Protein AF-A0A934ZJ08-F1 (afdb_monomer_lite)

Radius of gyration: 20.53 Å; chains: 1; bounding box: 40×46×58 Å

pLDDT: mean 89.84, std 12.11, range [47.12, 98.88]

Sequence (158 aa):
MSACVLSGGTCQDSVCRNLSNDPLNCGACGRACATGQVCTTGTCQAMTTLEFMPFAPCNLVTDYVDSGTVNFGGALGAMYSPRCIRVRVGTRVTFSGAFGSHPLRPSTRGTSGNPISATSTGDSTGVIFGSAGFFPFYCQFHGDDGGSGMAGVVYVMP

Secondary structure (DSSP, 8-state):
----SSSPEEPTTS-EE-TTT-TTSSSSTT-PPPTTEEEETTEEEE--S-----BTTB-SGGG-EE-SEEEESGGG-S-EESSEEEEETT-EEEEES-TTTS-EEE-SSSSSS--PPPB-SSSEEEEE--S-EEEEEEEEEEE-TTS-EEEEEEEEE-

Foldseek 3Di:
DDDQPAVFDQEPVSDTDRLQWDQCAQLHHRNHADPQFTRHGSDTDRCPDPPDDAAPPRGDPVLEDADLEWEDDDVNHQAIVSQEYEEAAFRKRKYFAALLRFWKDWAPDKDPPQQDDTGRGDGMDIGHHRDFMKIKMATPPQQDSSHPGHIHIYGYHD

Structure (mmCIF, N/CA/C/O backbone):
data_AF-A0A934ZJ08-F1
#
_entry.id   AF-A0A934ZJ08-F1
#
loop_
_atom_site.group_PDB
_atom_site.id
_atom_site.type_symbol
_atom_site.label_atom_id
_atom_site.label_alt_id
_atom_site.label_comp_id
_atom_site.label_asym_id
_atom_site.label_entity_id
_atom_site.label_seq_id
_atom_site.pdbx_PDB_ins_code
_atom_site.Cartn_x
_atom_site.Cartn_y
_atom_site.Cartn_z
_atom_site.occupancy
_atom_site.B_iso_or_equiv
_atom_site.auth_seq_id
_atom_site.auth_comp_id
_atom_site.auth_asym_id
_atom_site.auth_atom_id
_atom_site.pdbx_PDB_model_num
ATOM 1 N N . MET A 1 1 ? -9.783 -33.553 40.829 1.00 49.72 1 MET A N 1
ATOM 2 C CA . MET A 1 1 ? -10.427 -32.441 40.101 1.00 49.72 1 MET A CA 1
ATOM 3 C C . MET A 1 1 ? -9.312 -31.491 39.700 1.00 49.72 1 MET A C 1
ATOM 5 O O . MET A 1 1 ? -8.762 -30.838 40.575 1.00 49.72 1 MET A O 1
ATOM 9 N N . SER A 1 2 ? -8.853 -31.551 38.447 1.00 52.88 2 SER A N 1
ATOM 10 C CA . SER A 1 2 ? -7.702 -30.752 38.007 1.00 52.88 2 SER A CA 1
ATOM 11 C C . SER A 1 2 ? -8.170 -29.318 37.780 1.00 52.88 2 SER A C 1
ATOM 13 O O . SER A 1 2 ? -8.970 -29.073 36.880 1.00 52.88 2 SER A O 1
ATOM 15 N N . ALA A 1 3 ? -7.756 -28.402 38.653 1.00 56.78 3 ALA A N 1
ATOM 16 C CA . ALA A 1 3 ? -8.026 -26.983 38.490 1.00 56.78 3 ALA A CA 1
ATOM 17 C C . ALA A 1 3 ? -7.291 -26.478 37.243 1.00 56.78 3 ALA A C 1
ATOM 19 O O . ALA A 1 3 ? -6.138 -26.840 37.002 1.00 56.78 3 ALA A O 1
ATOM 20 N N . CYS A 1 4 ? -7.973 -25.666 36.441 1.00 62.44 4 CYS A N 1
ATOM 21 C CA . CYS A 1 4 ? -7.376 -25.043 35.274 1.00 62.44 4 CYS A CA 1
ATOM 22 C C . CYS A 1 4 ? -6.181 -24.189 35.719 1.00 62.44 4 CYS A C 1
ATOM 24 O O . CYS A 1 4 ? -6.328 -23.309 36.560 1.00 62.44 4 CYS A O 1
ATOM 26 N N . VAL A 1 5 ? -4.988 -24.496 35.206 1.00 61.91 5 VAL A N 1
ATOM 27 C CA . VAL A 1 5 ? -3.724 -23.871 35.649 1.00 61.91 5 VAL A CA 1
ATOM 28 C C . VAL A 1 5 ? -3.527 -22.473 35.047 1.00 61.91 5 VAL A C 1
ATOM 30 O O . VAL A 1 5 ? -2.673 -21.707 35.482 1.00 61.91 5 VAL A O 1
ATOM 33 N N . LEU A 1 6 ? -4.324 -22.140 34.033 1.00 59.62 6 LEU A N 1
ATOM 34 C CA . LEU A 1 6 ? -4.447 -20.795 33.484 1.00 59.62 6 LEU A CA 1
ATOM 35 C C . LEU A 1 6 ? -5.552 -20.067 34.250 1.00 59.62 6 LEU A C 1
ATOM 37 O O . LEU A 1 6 ? -6.413 -20.711 34.840 1.00 59.62 6 LEU A O 1
ATOM 41 N N . SER A 1 7 ? -5.607 -18.739 34.169 1.00 62.34 7 SER A N 1
ATOM 42 C CA . SER A 1 7 ? -6.716 -17.891 34.652 1.00 62.34 7 SER A CA 1
ATOM 43 C C . SER A 1 7 ? -8.081 -18.193 33.984 1.00 62.34 7 SER A C 1
ATOM 45 O O . SER A 1 7 ? -8.966 -17.343 33.931 1.00 62.34 7 SER A O 1
ATOM 47 N N . GLY A 1 8 ? -8.228 -19.383 33.404 1.00 61.62 8 GLY A N 1
ATOM 48 C CA . GLY A 1 8 ? -9.363 -19.899 32.677 1.00 61.62 8 GLY A CA 1
ATOM 49 C C . GLY A 1 8 ? -10.348 -20.658 33.559 1.00 61.62 8 GLY A C 1
ATOM 50 O O . GLY A 1 8 ? -9.991 -21.260 34.570 1.00 61.62 8 GLY A O 1
ATOM 51 N N . GLY A 1 9 ? -11.607 -20.640 33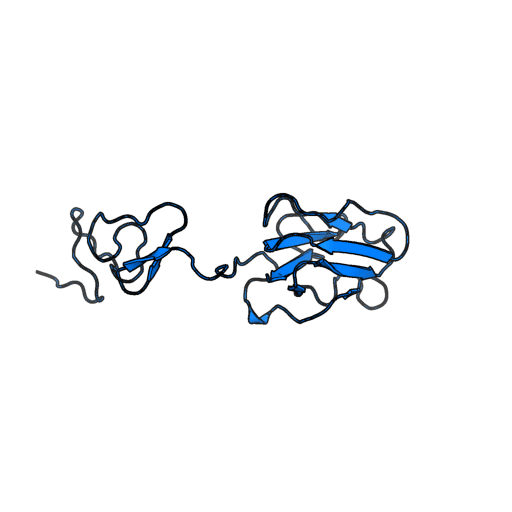.142 1.00 66.81 9 GLY A N 1
ATOM 52 C CA . GLY A 1 9 ? -12.659 -21.483 33.687 1.00 66.81 9 GLY A CA 1
ATOM 53 C C . GLY A 1 9 ? -12.778 -22.778 32.893 1.00 66.81 9 GLY A C 1
ATOM 54 O O . GLY A 1 9 ? -12.397 -22.859 31.722 1.00 66.81 9 GLY A O 1
ATOM 55 N N . THR A 1 10 ? -13.318 -23.802 33.540 1.00 72.06 10 THR A N 1
ATOM 56 C CA . THR A 1 10 ? -13.681 -25.061 32.890 1.00 72.06 10 THR A CA 1
ATOM 57 C C . THR A 1 10 ? -14.988 -24.862 32.122 1.00 72.06 10 THR A C 1
ATOM 59 O O . THR A 1 10 ? -15.995 -24.486 32.725 1.00 72.06 10 THR A O 1
ATOM 62 N N . CYS A 1 11 ? -14.983 -25.096 30.808 1.00 74.94 11 CYS A N 1
ATOM 63 C CA . CYS A 1 11 ? -16.178 -24.963 29.972 1.00 74.94 11 CYS A CA 1
ATOM 64 C C . CYS A 1 11 ? -16.947 -26.282 29.829 1.00 74.94 11 CYS A C 1
ATOM 66 O O . CYS A 1 11 ? -16.500 -27.322 30.309 1.00 74.94 11 CYS A O 1
ATOM 68 N N . GLN A 1 12 ? -18.154 -26.226 29.245 1.00 68.81 12 GLN A N 1
ATOM 69 C CA . GLN A 1 12 ? -19.125 -27.339 29.228 1.00 68.81 12 GLN A CA 1
ATOM 70 C C . GLN A 1 12 ? -18.583 -28.629 28.577 1.00 68.81 12 GLN A C 1
ATOM 72 O O . GLN A 1 12 ? -19.080 -29.713 28.862 1.00 68.81 12 GLN A O 1
ATOM 77 N N . ASP A 1 13 ? -17.532 -28.529 27.761 1.00 71.75 13 ASP A N 1
ATOM 78 C CA . ASP A 1 13 ? -16.794 -29.633 27.136 1.00 71.75 13 ASP A CA 1
ATOM 79 C C . ASP A 1 13 ? -15.701 -30.243 28.043 1.00 71.75 13 ASP A C 1
ATOM 81 O O . ASP A 1 13 ? -14.942 -31.105 27.608 1.00 71.75 13 ASP A O 1
ATOM 85 N N . SER A 1 14 ? -15.607 -29.818 29.310 1.00 73.81 14 SER A N 1
ATOM 86 C CA . SER A 1 14 ? -14.496 -30.124 30.231 1.00 73.81 14 SER A CA 1
ATOM 87 C C . SER A 1 14 ? -13.124 -29.675 29.715 1.00 73.81 14 SER A C 1
ATOM 89 O O . SER A 1 14 ? -12.092 -30.111 30.231 1.00 73.81 14 SER A O 1
ATOM 91 N N . VAL A 1 15 ? -13.094 -28.775 28.725 1.00 80.94 15 VAL A N 1
ATOM 92 C CA . VAL A 1 15 ? -11.861 -28.198 28.193 1.00 80.94 15 VAL A CA 1
ATOM 93 C C . VAL A 1 15 ? -11.568 -26.885 28.913 1.00 80.94 15 VAL A C 1
ATOM 95 O O . VAL A 1 15 ? -12.431 -26.027 29.104 1.00 80.94 15 VAL A O 1
ATOM 98 N N . CYS A 1 16 ? -10.311 -26.728 29.314 1.00 81.94 16 CYS A N 1
ATOM 99 C CA . CYS A 1 16 ? -9.783 -25.473 29.825 1.00 81.94 16 CYS A CA 1
ATOM 100 C C . CYS A 1 16 ? -9.717 -24.428 28.709 1.00 81.94 16 CYS A C 1
ATOM 102 O O . CYS A 1 16 ? -9.008 -24.621 27.720 1.00 81.94 16 CYS A O 1
ATOM 104 N N . ARG A 1 17 ? -10.413 -23.304 28.886 1.00 84.00 17 ARG A N 1
ATOM 105 C CA . ARG A 1 17 ? -10.358 -22.156 27.971 1.00 84.00 17 ARG A CA 1
ATOM 106 C C . ARG A 1 17 ? -9.775 -20.954 28.688 1.00 84.00 17 ARG A C 1
ATOM 108 O O . ARG A 1 17 ? -10.080 -20.716 29.855 1.00 84.00 17 ARG A O 1
ATOM 115 N N . ASN A 1 18 ? -8.942 -20.182 27.999 1.00 84.44 18 ASN A N 1
ATOM 116 C CA . ASN A 1 18 ? -8.401 -18.957 28.567 1.00 84.44 18 ASN A CA 1
ATOM 117 C C . ASN A 1 18 ? -9.445 -17.842 28.458 1.00 84.44 18 ASN A C 1
ATOM 119 O O . ASN A 1 18 ? -9.515 -17.133 27.461 1.00 84.44 18 ASN A O 1
ATOM 123 N N . LEU A 1 19 ? -10.246 -17.667 29.507 1.00 87.75 19 LEU A N 1
ATOM 124 C CA . LEU A 1 19 ? -11.321 -16.674 29.507 1.00 87.75 19 LEU A CA 1
ATOM 125 C C . LEU A 1 19 ? -10.811 -15.236 29.381 1.00 87.75 19 LEU A C 1
ATOM 127 O O . LEU A 1 19 ? -11.609 -14.340 29.138 1.00 87.75 19 LEU A O 1
ATOM 131 N N . SER A 1 20 ? -9.510 -14.988 29.560 1.00 86.25 20 SER A N 1
ATOM 132 C CA . SER A 1 20 ? -8.936 -13.652 29.431 1.00 86.25 20 SER A CA 1
ATOM 133 C C . SER A 1 20 ? -8.705 -13.222 27.984 1.00 86.25 20 SER A C 1
ATOM 135 O O . SER A 1 20 ? -8.617 -12.017 27.750 1.00 86.25 20 SER A O 1
ATOM 137 N N . ASN A 1 21 ? -8.593 -14.164 27.040 1.00 86.56 21 ASN A N 1
ATOM 138 C CA . ASN A 1 21 ? -8.291 -13.861 25.638 1.00 86.56 21 ASN A CA 1
ATOM 139 C C . ASN A 1 21 ? -8.939 -14.796 24.598 1.00 86.56 21 ASN A C 1
ATOM 141 O O . ASN A 1 21 ? -8.688 -14.638 23.407 1.00 86.56 21 ASN A O 1
ATOM 145 N N . ASP A 1 22 ? -9.778 -15.746 25.012 1.00 86.81 22 ASP A N 1
ATOM 146 C CA . ASP A 1 22 ? -10.540 -16.601 24.103 1.00 86.81 22 ASP A CA 1
ATOM 147 C C . ASP A 1 22 ? -11.802 -15.861 23.614 1.00 86.81 22 ASP A C 1
ATOM 149 O O . ASP A 1 22 ? -12.722 -15.632 24.408 1.00 86.81 22 ASP A O 1
ATOM 153 N N . PRO A 1 23 ? -11.896 -15.496 22.320 1.00 88.62 23 PRO A N 1
ATOM 154 C CA . PRO A 1 23 ? -13.041 -14.763 21.783 1.00 88.62 23 PRO A CA 1
ATOM 155 C C . PRO A 1 23 ? -14.346 -15.567 21.788 1.00 88.62 23 PRO A C 1
ATOM 157 O O . PRO A 1 23 ? -15.408 -14.965 21.655 1.00 88.62 23 PRO A O 1
ATOM 160 N N . LEU A 1 24 ? -14.301 -16.894 21.953 1.00 91.50 24 LEU A N 1
ATOM 161 C CA . LEU A 1 24 ? -15.487 -17.750 22.067 1.00 91.50 24 LEU A CA 1
ATOM 162 C C . LEU A 1 24 ? -15.922 -17.969 23.527 1.00 91.50 24 LEU A C 1
ATOM 164 O O . LEU A 1 24 ? -17.020 -18.469 23.773 1.00 91.50 24 LEU A O 1
ATOM 168 N N . ASN A 1 25 ? -15.083 -17.597 24.498 1.00 90.44 25 ASN A N 1
ATOM 169 C CA . ASN A 1 25 ? -15.292 -17.838 25.928 1.00 90.44 25 ASN A CA 1
ATOM 170 C C . ASN A 1 25 ? -14.861 -16.625 26.774 1.00 90.44 25 ASN A C 1
ATOM 172 O O . ASN A 1 25 ? -14.216 -16.772 27.810 1.00 90.44 25 ASN A O 1
ATOM 176 N N . CYS A 1 26 ? -15.169 -15.405 26.337 1.00 91.44 26 CYS A N 1
ATOM 177 C CA . CYS A 1 26 ? -14.576 -14.213 26.924 1.00 91.44 26 CYS A CA 1
ATOM 178 C C . CYS A 1 26 ? -15.197 -13.847 28.276 1.00 91.44 26 CYS A C 1
ATOM 180 O O . CYS A 1 26 ? -16.373 -13.493 28.371 1.00 91.44 26 CYS A O 1
ATOM 182 N N . GLY A 1 27 ? -14.409 -13.942 29.346 1.00 89.75 27 GLY A N 1
ATOM 183 C CA . GLY A 1 27 ? -14.836 -13.724 30.732 1.00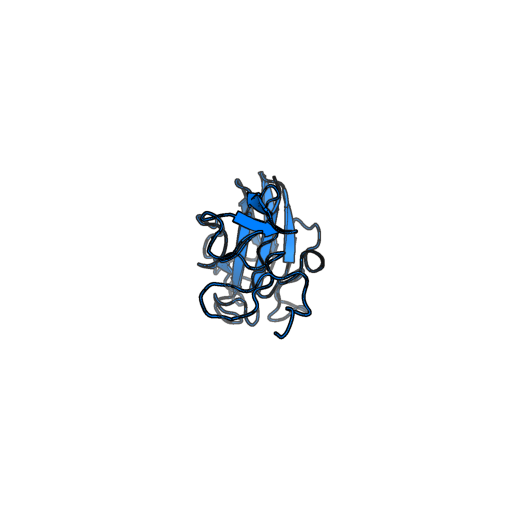 89.75 27 GLY A CA 1
ATOM 184 C C . GLY A 1 27 ? -15.731 -14.828 31.308 1.00 89.75 27 GLY A C 1
ATOM 185 O O . GLY A 1 27 ? -15.821 -14.963 32.525 1.00 89.75 27 GLY A O 1
ATOM 186 N N . ALA A 1 28 ? -16.376 -15.631 30.460 1.00 88.31 28 ALA A N 1
ATOM 187 C CA . ALA A 1 28 ? -17.189 -16.780 30.838 1.00 88.31 28 ALA A CA 1
ATOM 188 C C . ALA A 1 28 ? -17.305 -17.772 29.672 1.00 88.31 28 ALA A C 1
ATOM 190 O O . ALA A 1 28 ? -17.252 -17.397 28.502 1.00 88.31 28 ALA A O 1
ATOM 191 N N . CYS A 1 29 ? -17.515 -19.046 29.988 1.00 87.88 29 CYS A N 1
ATOM 192 C CA . CYS A 1 29 ? -17.703 -20.087 28.982 1.00 87.88 29 CYS A CA 1
ATOM 193 C C . CYS A 1 29 ? -18.941 -19.838 28.114 1.00 87.88 29 CYS A C 1
ATOM 195 O O . CYS A 1 29 ? -20.008 -19.507 28.630 1.00 87.88 29 CYS A O 1
ATOM 197 N N . GLY A 1 30 ? -18.792 -19.998 26.797 1.00 87.31 30 GLY A N 1
ATOM 198 C CA . GLY A 1 30 ? -19.846 -19.732 25.813 1.00 87.31 30 GLY A CA 1
ATOM 199 C C . GLY A 1 30 ? -20.159 -18.248 25.589 1.00 87.31 30 GLY A C 1
ATOM 200 O O . GLY A 1 30 ? -21.047 -17.926 24.799 1.00 87.31 30 GLY A O 1
ATOM 201 N N . ARG A 1 31 ? -19.445 -17.325 26.251 1.00 90.56 31 ARG A N 1
ATOM 202 C CA . ARG A 1 31 ? -19.585 -15.883 26.029 1.00 90.56 31 ARG A CA 1
ATOM 203 C C . ARG A 1 31 ? -18.730 -15.450 24.840 1.00 90.56 31 ARG A C 1
ATOM 205 O O . ARG A 1 31 ? -17.646 -14.893 25.005 1.00 90.56 31 ARG A O 1
ATOM 212 N N . ALA A 1 32 ? -19.227 -15.719 23.639 1.00 91.62 32 ALA A N 1
ATOM 213 C CA . ALA A 1 32 ? -18.585 -15.256 22.419 1.00 91.62 32 ALA A CA 1
ATOM 214 C C . ALA A 1 32 ? -18.679 -13.727 22.290 1.00 91.62 32 ALA A C 1
ATOM 216 O O . ALA A 1 32 ? -19.722 -13.130 22.571 1.00 91.62 32 ALA A O 1
ATOM 217 N N . CYS A 1 33 ? -17.592 -13.095 21.857 1.00 89.00 33 CYS A N 1
ATOM 218 C CA . CYS A 1 33 ? -17.601 -11.679 21.520 1.00 89.00 33 CYS A CA 1
ATOM 219 C C . CYS A 1 33 ? -18.355 -11.428 20.211 1.00 89.00 33 CYS A C 1
ATOM 221 O O . CYS A 1 33 ? -18.379 -12.280 19.320 1.00 89.00 33 CYS A O 1
ATOM 223 N N . ALA A 1 34 ? -18.995 -10.261 20.093 1.00 85.50 34 ALA A N 1
ATOM 224 C CA . ALA A 1 34 ? -19.690 -9.893 18.866 1.00 85.50 34 ALA A CA 1
ATOM 225 C C . ALA A 1 34 ? -18.691 -9.714 17.714 1.00 85.50 34 ALA A C 1
ATOM 227 O O . ALA A 1 34 ? -17.502 -9.461 17.923 1.00 85.50 34 ALA A O 1
ATOM 228 N N . THR A 1 35 ? -19.177 -9.807 16.477 1.00 79.56 35 THR A N 1
ATOM 229 C CA . THR A 1 35 ? -18.367 -9.491 15.297 1.00 79.56 35 THR A CA 1
ATOM 230 C C . THR A 1 35 ? -17.751 -8.098 15.445 1.00 79.56 35 THR A C 1
ATOM 232 O O . THR A 1 35 ? -18.459 -7.129 15.712 1.00 79.56 35 THR A O 1
ATOM 235 N N . GLY A 1 36 ? -16.429 -8.000 15.286 1.00 69.75 36 GLY A N 1
ATOM 236 C CA . GLY A 1 36 ? -15.699 -6.742 15.465 1.00 69.75 36 GLY A CA 1
ATOM 237 C C . GLY A 1 36 ? -15.224 -6.461 16.899 1.00 69.75 36 GLY A C 1
ATOM 238 O O . GLY A 1 36 ? -14.812 -5.341 17.194 1.00 69.75 36 GLY A O 1
ATOM 239 N N . GLN A 1 37 ? -15.282 -7.452 17.790 1.00 84.50 37 GLN A N 1
ATOM 240 C CA . GLN A 1 37 ? -14.761 -7.372 19.153 1.00 84.50 37 GLN A CA 1
ATOM 241 C C . GLN A 1 37 ? -13.664 -8.413 19.388 1.00 84.50 37 GLN A C 1
ATOM 243 O O . GLN A 1 37 ? -13.703 -9.509 18.827 1.00 84.50 37 GLN A O 1
ATOM 248 N N . VAL A 1 38 ? -12.728 -8.090 20.275 1.00 85.56 38 VAL A N 1
ATOM 249 C CA . VAL A 1 38 ? -11.699 -9.016 20.766 1.00 85.56 38 VAL A CA 1
ATOM 250 C C . VAL A 1 38 ? -11.878 -9.255 22.261 1.00 85.56 38 VAL A C 1
ATOM 252 O O . VAL A 1 38 ? -12.445 -8.423 22.977 1.00 85.56 38 VAL A O 1
ATOM 255 N N . CYS A 1 39 ? -11.420 -10.416 22.735 1.00 88.12 39 CYS A N 1
ATOM 256 C CA . CYS A 1 39 ? -11.394 -10.697 24.161 1.00 88.12 39 CYS A CA 1
ATOM 257 C C . CYS A 1 39 ? -10.104 -10.162 24.775 1.00 88.12 39 CYS A C 1
ATOM 259 O O . CYS A 1 39 ? -9.027 -10.707 24.538 1.00 88.12 39 CYS A O 1
ATOM 261 N N . THR A 1 40 ? -10.233 -9.127 25.598 1.00 87.94 40 THR A N 1
ATOM 262 C CA . THR A 1 40 ? -9.106 -8.529 26.314 1.00 87.94 40 THR A CA 1
ATOM 263 C C . THR A 1 40 ? -9.436 -8.508 27.794 1.00 87.94 40 THR A C 1
ATOM 265 O O . THR A 1 40 ? -10.488 -8.007 28.206 1.00 87.94 40 THR A O 1
ATOM 268 N N . THR A 1 41 ? -8.560 -9.119 28.597 1.00 88.12 41 THR A N 1
ATOM 269 C CA . THR A 1 41 ? -8.688 -9.230 30.061 1.00 88.12 41 THR A CA 1
ATOM 270 C C . THR A 1 41 ? -10.070 -9.716 30.520 1.00 88.12 41 THR A C 1
ATOM 272 O O . THR A 1 41 ? -10.605 -9.244 31.519 1.00 88.12 41 THR A O 1
ATOM 275 N N . GLY A 1 42 ? -10.676 -10.645 29.775 1.00 89.19 42 GLY A N 1
ATOM 276 C CA . GLY A 1 42 ? -11.984 -11.219 30.113 1.00 89.19 42 GLY A CA 1
ATOM 277 C C . GLY A 1 42 ? -13.183 -10.333 29.786 1.00 89.19 42 GLY A C 1
ATOM 278 O O . GLY A 1 42 ? -14.283 -10.570 30.285 1.00 89.19 42 GLY A O 1
ATOM 279 N N . THR A 1 43 ? -12.993 -9.322 28.940 1.00 90.12 43 THR A N 1
ATOM 280 C CA . THR A 1 43 ? -14.065 -8.458 28.449 1.00 90.12 43 THR A CA 1
ATOM 281 C C . THR A 1 43 ? -14.045 -8.393 26.932 1.00 90.12 43 THR A C 1
ATOM 283 O O . THR A 1 43 ? -12.991 -8.208 26.327 1.00 90.12 43 THR A O 1
ATOM 286 N N . CYS A 1 44 ? -15.219 -8.541 26.315 1.00 89.25 44 CYS A N 1
ATOM 287 C CA . CYS A 1 44 ? -15.376 -8.255 24.897 1.00 89.25 44 CYS A CA 1
ATOM 288 C C . CYS A 1 44 ? -15.312 -6.748 24.717 1.00 89.25 44 CYS A C 1
ATOM 290 O O . CYS A 1 44 ? -16.226 -6.024 25.118 1.00 89.25 44 CYS A O 1
ATOM 292 N N . GLN A 1 45 ? -14.210 -6.285 24.154 1.00 83.31 45 GLN A N 1
ATOM 293 C CA . GLN A 1 45 ? -14.002 -4.881 23.867 1.00 83.31 45 GLN A CA 1
ATOM 294 C C . GLN A 1 45 ? -14.288 -4.670 22.385 1.00 83.31 45 GLN A C 1
ATOM 296 O O . GLN A 1 45 ? -13.859 -5.458 21.542 1.00 83.31 45 GLN A O 1
ATOM 301 N N . ALA A 1 46 ? -15.057 -3.625 22.067 1.00 65.25 46 ALA A N 1
ATOM 302 C CA . ALA A 1 46 ? -15.060 -3.111 20.704 1.00 65.25 46 ALA A CA 1
ATOM 303 C C . ALA A 1 46 ? -13.618 -2.752 20.340 1.00 65.25 46 ALA A C 1
ATOM 305 O O . ALA A 1 46 ? -12.897 -2.227 21.189 1.00 65.25 46 ALA A O 1
ATOM 306 N N . MET A 1 47 ? -13.205 -3.027 19.106 1.00 63.19 47 MET A N 1
ATOM 307 C CA . MET A 1 47 ? -11.935 -2.514 18.599 1.00 63.19 47 MET A CA 1
ATOM 308 C C . MET A 1 47 ? -12.023 -0.976 18.578 1.00 63.19 47 MET A C 1
ATOM 310 O O . MET A 1 47 ? -12.590 -0.390 17.660 1.00 63.19 47 MET A O 1
ATOM 314 N N . THR A 1 48 ? -11.585 -0.316 19.656 1.00 47.12 48 THR A N 1
ATOM 315 C CA . THR A 1 48 ? -11.715 1.144 19.866 1.00 47.12 48 THR A CA 1
ATOM 316 C C . THR A 1 48 ? -10.433 1.916 19.577 1.00 47.12 48 THR A C 1
ATOM 318 O O . THR A 1 48 ? -10.411 3.143 19.629 1.00 47.12 48 THR A O 1
ATOM 321 N N . THR A 1 49 ? -9.378 1.215 19.183 1.00 51.72 49 THR A N 1
ATOM 322 C CA . THR A 1 49 ? -8.364 1.766 18.287 1.00 51.72 49 THR A CA 1
ATOM 323 C C . THR A 1 49 ? -8.631 1.151 16.919 1.00 51.72 49 THR A C 1
ATOM 325 O O . THR A 1 49 ? -9.253 0.092 16.849 1.00 51.72 49 THR A O 1
ATOM 328 N N . LEU A 1 50 ? -8.217 1.781 15.818 1.00 56.31 50 LEU A N 1
ATOM 329 C CA . LEU A 1 50 ? -8.012 1.013 14.590 1.00 56.31 50 LEU A CA 1
ATOM 330 C C . LEU A 1 50 ? -6.952 -0.030 14.942 1.00 56.31 50 LEU A C 1
ATOM 332 O O . LEU A 1 50 ? -5.759 0.268 14.883 1.00 56.31 50 LEU A O 1
ATOM 336 N N . GLU A 1 51 ? -7.386 -1.180 15.458 1.00 65.06 51 GLU A N 1
ATOM 337 C CA . GLU A 1 51 ? -6.486 -2.232 15.879 1.00 65.06 51 GLU A CA 1
ATOM 338 C C . GLU A 1 51 ? -5.684 -2.573 14.645 1.00 65.06 51 GLU A C 1
ATOM 340 O O . GLU A 1 51 ? -6.222 -2.846 13.569 1.00 65.06 51 GLU A O 1
ATOM 345 N N . PHE A 1 52 ? -4.380 -2.394 14.794 1.00 76.31 52 PHE A N 1
ATOM 346 C CA . PHE A 1 52 ? -3.436 -2.599 13.730 1.00 76.31 52 PHE A CA 1
ATOM 347 C C . PHE A 1 52 ? -3.710 -3.952 13.066 1.00 76.31 52 PHE A C 1
ATOM 349 O O . PHE A 1 52 ? -3.625 -4.992 13.718 1.00 76.31 52 PHE A O 1
ATOM 356 N N . MET A 1 53 ? -4.057 -3.934 11.780 1.00 82.50 53 MET A N 1
ATOM 357 C CA . MET A 1 53 ? -4.296 -5.155 11.023 1.00 82.50 53 MET A CA 1
ATOM 358 C C . MET A 1 53 ? -2.998 -5.548 10.314 1.00 82.50 53 MET A C 1
ATOM 360 O O . MET A 1 53 ? -2.529 -4.796 9.453 1.00 82.50 53 MET A O 1
ATOM 364 N N . PRO A 1 54 ? -2.394 -6.700 10.656 1.00 86.62 54 PRO A N 1
ATOM 365 C CA . PRO A 1 54 ? -1.175 -7.144 10.002 1.00 86.62 54 PRO A CA 1
ATOM 366 C C . PRO A 1 54 ? -1.481 -7.562 8.562 1.00 86.62 54 PRO A C 1
ATOM 368 O O . PRO A 1 54 ? -2.324 -8.424 8.309 1.00 86.62 54 PRO A O 1
ATOM 371 N N . PHE A 1 55 ? -0.755 -6.980 7.610 1.00 91.56 55 PHE A N 1
ATOM 372 C CA . PHE A 1 55 ? -0.829 -7.346 6.200 1.00 91.56 55 PHE A CA 1
ATOM 373 C C . PHE A 1 55 ? 0.576 -7.572 5.684 1.00 91.56 55 PHE A C 1
ATOM 375 O O . PHE A 1 55 ? 1.347 -6.623 5.576 1.00 91.56 55 PHE A O 1
ATOM 382 N N . ALA A 1 56 ? 0.901 -8.813 5.316 1.00 92.56 56 ALA A N 1
ATOM 383 C CA . ALA A 1 56 ? 2.199 -9.124 4.729 1.00 92.56 56 ALA A CA 1
ATOM 384 C C . ALA A 1 56 ? 2.524 -8.154 3.568 1.00 92.56 56 ALA A C 1
ATOM 386 O O . ALA A 1 56 ? 1.645 -7.901 2.732 1.00 92.56 56 ALA A O 1
ATOM 387 N N . PRO A 1 57 ? 3.752 -7.608 3.510 1.00 96.19 57 PRO A N 1
ATOM 388 C CA . PRO A 1 57 ? 4.913 -7.945 4.350 1.00 96.19 57 PRO A CA 1
ATOM 389 C C . PRO A 1 57 ? 4.975 -7.228 5.717 1.00 96.19 57 PRO A C 1
ATOM 391 O O . PRO A 1 57 ? 5.905 -7.468 6.477 1.00 96.19 57 PRO A O 1
ATOM 394 N N . CYS A 1 58 ? 4.027 -6.344 6.016 1.00 96.12 58 CYS A N 1
ATOM 395 C CA . CYS A 1 58 ? 4.012 -5.446 7.168 1.00 96.12 58 CYS A CA 1
ATOM 396 C C . CYS A 1 58 ? 3.179 -6.044 8.315 1.00 96.12 58 CYS A C 1
ATOM 398 O O . CYS A 1 58 ? 1.966 -5.824 8.415 1.00 96.12 58 CYS A O 1
ATOM 400 N N . ASN A 1 59 ? 3.829 -6.839 9.164 1.00 90.12 59 ASN A N 1
ATOM 401 C CA . ASN A 1 59 ? 3.174 -7.664 10.183 1.00 90.12 59 ASN A CA 1
ATOM 402 C C . ASN A 1 59 ? 3.171 -7.025 11.574 1.00 90.12 59 ASN A C 1
ATOM 404 O O . ASN A 1 59 ? 2.453 -7.504 12.448 1.00 90.12 59 ASN A O 1
ATOM 408 N N . LEU A 1 60 ? 3.960 -5.972 11.792 1.00 85.62 60 LEU A N 1
ATOM 409 C CA . LEU A 1 60 ? 4.064 -5.256 13.060 1.00 85.62 60 LEU A CA 1
ATOM 410 C C . LEU A 1 60 ? 3.902 -3.750 12.844 1.00 85.62 60 LEU A C 1
ATOM 412 O O . LEU A 1 60 ? 4.320 -3.203 11.827 1.00 85.62 60 LEU A O 1
ATOM 416 N N . VAL A 1 61 ? 3.359 -3.046 13.842 1.00 83.62 61 VAL A N 1
ATOM 417 C CA . VAL A 1 61 ? 3.252 -1.572 13.818 1.00 83.62 61 VAL A CA 1
ATOM 418 C C . VAL A 1 61 ? 4.626 -0.921 13.642 1.00 83.62 61 VAL A C 1
ATOM 420 O O . VAL A 1 61 ? 4.748 0.105 12.979 1.00 83.62 61 VAL A O 1
ATOM 423 N N . THR A 1 62 ? 5.663 -1.529 14.216 1.00 84.56 62 THR A N 1
ATOM 424 C CA . THR A 1 62 ? 7.051 -1.060 14.146 1.00 84.56 62 THR A CA 1
ATOM 425 C C . THR A 1 62 ? 7.679 -1.198 12.761 1.00 84.56 62 THR A C 1
ATOM 427 O O . THR A 1 62 ? 8.725 -0.602 12.532 1.00 84.56 62 THR A O 1
ATOM 430 N N . ASP A 1 63 ? 7.060 -1.942 11.838 1.00 92.25 63 ASP A N 1
ATOM 431 C CA . ASP A 1 63 ? 7.531 -2.033 10.449 1.00 92.25 63 ASP A CA 1
ATOM 432 C C . ASP A 1 63 ? 7.283 -0.721 9.692 1.00 92.25 63 ASP A C 1
ATOM 434 O O . ASP A 1 63 ? 7.944 -0.433 8.694 1.00 92.25 63 ASP A O 1
ATOM 438 N N . TYR A 1 64 ? 6.307 0.069 10.150 1.00 95.38 64 TYR A N 1
ATOM 439 C CA . TYR A 1 64 ? 5.835 1.256 9.460 1.00 95.38 64 TYR A CA 1
ATOM 440 C C . TYR A 1 64 ? 6.667 2.483 9.806 1.00 95.38 64 TYR A C 1
ATOM 442 O O . TYR A 1 64 ? 6.816 2.852 10.972 1.00 95.38 64 TYR A O 1
ATOM 450 N N . VAL A 1 65 ? 7.119 3.172 8.764 1.00 97.00 65 VAL A N 1
ATOM 451 C CA . VAL A 1 65 ? 7.808 4.459 8.875 1.00 97.00 65 VAL A CA 1
ATOM 452 C C . VAL A 1 65 ? 6.928 5.585 8.346 1.00 97.00 65 VAL A C 1
ATOM 454 O O . VAL A 1 65 ? 6.159 5.397 7.401 1.00 97.00 65 VAL A O 1
ATOM 457 N N . ASP A 1 66 ? 7.040 6.773 8.934 1.00 97.62 66 ASP A N 1
ATOM 458 C CA . ASP A 1 66 ? 6.307 7.942 8.453 1.00 97.62 66 ASP A CA 1
ATOM 459 C C . ASP A 1 66 ? 6.962 8.450 7.156 1.00 97.62 66 ASP A C 1
ATOM 461 O O . ASP A 1 66 ? 8.059 9.008 7.166 1.00 97.62 66 ASP A O 1
ATOM 465 N N . SER A 1 67 ? 6.311 8.204 6.016 1.00 97.94 67 SER A N 1
ATOM 466 C CA . SER A 1 67 ? 6.805 8.593 4.691 1.00 97.94 67 SER A CA 1
ATOM 467 C C . SER A 1 67 ? 5.650 8.815 3.720 1.00 97.94 67 SER A C 1
ATOM 469 O O . SER A 1 67 ? 4.740 7.997 3.624 1.00 97.94 67 SER A O 1
ATOM 471 N N . GLY A 1 68 ? 5.726 9.899 2.948 1.00 98.06 68 GLY A N 1
ATOM 472 C CA . GLY A 1 68 ? 4.828 10.170 1.822 1.00 98.06 68 GLY A CA 1
ATOM 473 C C . GLY A 1 68 ? 5.322 9.605 0.488 1.00 98.06 68 GLY A C 1
ATOM 474 O O . GLY A 1 68 ? 4.698 9.864 -0.537 1.00 98.06 68 GLY A O 1
ATOM 475 N N . THR A 1 69 ? 6.431 8.862 0.473 1.00 98.38 69 THR A N 1
ATOM 476 C CA . THR A 1 69 ? 7.048 8.355 -0.759 1.00 98.38 69 THR A CA 1
ATOM 477 C C . THR A 1 69 ? 7.427 6.883 -0.632 1.00 98.38 69 THR A C 1
ATOM 479 O O . THR A 1 69 ? 7.972 6.457 0.388 1.00 98.38 69 THR A O 1
ATOM 482 N N . VAL A 1 70 ? 7.179 6.128 -1.702 1.00 98.75 70 VAL A N 1
ATOM 483 C CA . VAL A 1 70 ? 7.642 4.754 -1.914 1.00 98.75 70 VAL A CA 1
ATOM 484 C C . VAL A 1 70 ? 8.496 4.730 -3.180 1.00 98.75 70 VAL A C 1
ATOM 486 O O . VAL A 1 70 ? 7.989 4.930 -4.283 1.00 98.75 70 VAL A O 1
ATOM 489 N N . ASN A 1 71 ? 9.794 4.477 -3.032 1.00 98.69 71 ASN A N 1
ATOM 490 C CA . ASN A 1 71 ? 10.732 4.361 -4.147 1.00 98.69 71 ASN A CA 1
ATOM 491 C C . ASN A 1 71 ? 10.892 2.900 -4.581 1.00 98.69 71 ASN A C 1
ATOM 493 O O . ASN A 1 71 ? 10.758 1.991 -3.759 1.00 98.69 71 ASN A O 1
ATOM 497 N N . PHE A 1 72 ? 11.205 2.663 -5.854 1.00 98.62 72 PHE A N 1
ATOM 498 C CA . PHE A 1 72 ? 11.476 1.322 -6.373 1.00 98.62 72 PHE A CA 1
ATOM 499 C C . PHE A 1 72 ? 12.305 1.322 -7.660 1.00 98.62 72 PHE A C 1
ATOM 501 O O . PHE A 1 72 ? 12.442 2.342 -8.335 1.00 98.62 72 PHE A O 1
ATOM 508 N N . GLY A 1 73 ? 12.828 0.148 -8.022 1.00 96.94 73 GLY A N 1
ATOM 509 C CA . GLY A 1 73 ? 13.675 -0.019 -9.200 1.00 96.94 73 GLY A CA 1
ATOM 510 C C . GLY A 1 73 ? 15.067 0.596 -9.025 1.00 96.94 73 GLY A C 1
ATOM 511 O O . GLY A 1 73 ? 15.492 0.947 -7.921 1.00 96.94 73 GLY A O 1
ATOM 512 N N . GLY A 1 74 ? 15.818 0.694 -10.124 1.00 95.12 74 GLY A N 1
ATOM 513 C CA . GLY A 1 74 ? 17.207 1.162 -10.089 1.00 95.12 74 GLY A CA 1
ATOM 514 C C . GLY A 1 74 ? 18.059 0.322 -9.131 1.00 95.12 74 GLY A C 1
ATOM 515 O O . GLY A 1 74 ? 18.004 -0.906 -9.159 1.00 95.12 74 GLY A O 1
ATOM 516 N N . ALA A 1 75 ? 18.806 0.982 -8.243 1.00 95.38 75 ALA A N 1
ATOM 517 C CA . ALA A 1 75 ? 19.642 0.314 -7.241 1.00 95.38 75 ALA A CA 1
ATOM 518 C C . ALA A 1 75 ? 18.846 -0.509 -6.206 1.00 95.38 75 ALA A C 1
ATOM 520 O O . ALA A 1 75 ? 19.416 -1.391 -5.571 1.00 95.38 75 ALA A O 1
ATOM 521 N N . LEU A 1 76 ? 17.542 -0.250 -6.043 1.00 96.44 76 LEU A N 1
ATOM 522 C CA . LEU A 1 76 ? 16.673 -1.033 -5.156 1.00 96.44 76 LEU A CA 1
ATOM 523 C C . LEU A 1 76 ? 16.255 -2.373 -5.781 1.00 96.44 76 LEU A C 1
ATOM 525 O O . LEU A 1 76 ? 15.752 -3.246 -5.075 1.00 96.44 76 LEU A O 1
ATOM 529 N N . GLY A 1 77 ? 16.429 -2.539 -7.097 1.00 96.81 77 GLY A N 1
ATOM 530 C CA . GLY A 1 77 ? 15.986 -3.725 -7.820 1.00 96.81 77 GLY A CA 1
ATOM 531 C C . GLY A 1 77 ? 14.487 -3.992 -7.639 1.00 96.81 77 GLY A C 1
ATOM 532 O O . GLY A 1 77 ? 13.656 -3.084 -7.704 1.00 96.81 77 GLY A O 1
ATOM 533 N N . ALA A 1 78 ? 14.135 -5.255 -7.403 1.00 96.88 78 ALA A N 1
ATOM 534 C CA . ALA A 1 78 ? 12.763 -5.732 -7.231 1.00 96.88 78 ALA A CA 1
ATOM 535 C C . ALA A 1 78 ? 12.215 -5.509 -5.804 1.00 96.88 78 ALA A C 1
ATOM 537 O O . ALA A 1 78 ? 11.641 -6.411 -5.196 1.00 96.88 78 ALA A O 1
ATOM 538 N N . MET A 1 79 ? 12.408 -4.314 -5.243 1.00 97.06 79 MET A N 1
ATOM 539 C CA . MET A 1 79 ? 11.936 -3.964 -3.902 1.00 97.06 79 MET A CA 1
ATOM 540 C C . MET A 1 79 ? 11.304 -2.573 -3.876 1.00 97.06 79 MET A C 1
ATOM 542 O O . MET A 1 79 ? 11.746 -1.655 -4.564 1.00 97.06 79 MET A O 1
ATOM 546 N N . TYR A 1 80 ? 10.279 -2.424 -3.037 1.00 98.50 80 TYR A N 1
ATOM 547 C CA . TYR A 1 80 ? 9.779 -1.120 -2.609 1.00 98.50 80 TYR A CA 1
ATOM 548 C C . TYR A 1 80 ? 10.563 -0.648 -1.382 1.00 98.50 80 TYR A C 1
ATOM 550 O O . TYR A 1 80 ? 10.904 -1.458 -0.520 1.00 98.50 80 TYR A O 1
ATOM 558 N N . SER A 1 81 ? 10.840 0.649 -1.283 1.00 98.12 81 SER A N 1
ATOM 559 C CA . SER A 1 81 ? 11.526 1.237 -0.134 1.00 98.12 81 SER A CA 1
ATOM 560 C C . SER A 1 81 ? 10.987 2.631 0.202 1.00 98.12 81 SER A C 1
ATOM 562 O O . SER A 1 81 ? 11.030 3.521 -0.653 1.00 98.12 81 SER A O 1
ATOM 564 N N . PRO A 1 82 ? 10.531 2.857 1.443 1.00 98.50 82 PRO A N 1
ATOM 565 C CA . PRO A 1 82 ? 10.132 1.837 2.423 1.00 98.50 82 PRO A CA 1
ATOM 566 C C . PRO A 1 82 ? 8.973 0.956 1.916 1.00 98.50 82 PRO A C 1
ATOM 568 O O . PRO A 1 82 ? 8.187 1.362 1.063 1.00 98.50 82 PRO A O 1
ATOM 571 N N . ARG A 1 83 ? 8.858 -0.267 2.451 1.00 98.12 83 ARG A N 1
ATOM 572 C CA . ARG A 1 83 ? 7.761 -1.202 2.116 1.00 98.12 83 ARG A CA 1
ATOM 573 C C . ARG A 1 83 ? 6.479 -0.915 2.892 1.00 98.12 83 ARG A C 1
ATOM 575 O O . ARG A 1 83 ? 5.391 -1.174 2.393 1.00 98.12 83 ARG A O 1
ATOM 582 N N . CYS A 1 84 ? 6.621 -0.410 4.110 1.00 98.38 84 CYS A N 1
ATOM 583 C CA . CYS A 1 84 ? 5.535 -0.194 5.054 1.00 98.38 84 CYS A CA 1
ATOM 584 C C . CYS A 1 84 ? 5.561 1.281 5.437 1.00 98.38 84 CYS A C 1
ATOM 586 O O . CYS A 1 84 ? 6.493 1.730 6.107 1.00 98.38 84 CYS A O 1
ATOM 588 N N . ILE A 1 85 ? 4.584 2.047 4.961 1.00 98.50 85 ILE A N 1
ATOM 589 C CA . ILE A 1 85 ? 4.514 3.483 5.240 1.00 98.50 85 ILE A CA 1
ATOM 590 C C . ILE A 1 85 ? 3.265 3.835 6.005 1.00 98.50 85 ILE A C 1
ATOM 592 O O . ILE A 1 85 ? 2.203 3.250 5.790 1.00 98.50 85 ILE A O 1
ATOM 596 N N . ARG A 1 86 ? 3.397 4.828 6.873 1.00 96.94 86 ARG A N 1
ATOM 597 C CA . ARG A 1 86 ? 2.287 5.397 7.611 1.00 96.94 86 ARG A CA 1
ATOM 598 C C . ARG A 1 86 ? 2.098 6.860 7.241 1.00 96.94 86 ARG A C 1
ATOM 600 O O . ARG A 1 86 ? 3.056 7.625 7.175 1.00 96.94 86 ARG A O 1
ATOM 607 N N . VAL A 1 87 ? 0.849 7.231 6.986 1.00 97.06 87 VAL A N 1
ATOM 608 C CA . VAL A 1 87 ? 0.427 8.596 6.642 1.00 97.06 87 VAL A CA 1
ATOM 609 C C . VAL A 1 87 ? -0.904 8.922 7.318 1.00 97.06 87 VAL A C 1
ATOM 611 O O . VAL A 1 87 ? -1.518 8.048 7.926 1.00 97.06 87 VAL A O 1
ATOM 614 N N . ARG A 1 88 ? -1.368 10.171 7.220 1.00 94.88 88 ARG A N 1
ATOM 615 C CA . ARG A 1 88 ? -2.717 10.568 7.658 1.00 94.88 88 ARG A CA 1
ATOM 616 C C . ARG A 1 88 ? -3.693 10.645 6.488 1.00 94.88 88 ARG A C 1
ATOM 618 O O . ARG A 1 88 ? -3.264 10.819 5.344 1.00 94.88 88 ARG A O 1
ATOM 625 N N . VAL A 1 89 ? -4.991 10.563 6.769 1.00 94.88 89 VAL A N 1
ATOM 626 C CA . VAL A 1 89 ? -6.051 10.826 5.786 1.00 94.88 89 VAL A CA 1
ATOM 627 C C . VAL A 1 89 ? -5.791 12.142 5.042 1.00 94.88 89 VAL A C 1
ATOM 629 O O . VAL A 1 89 ? -5.346 13.133 5.616 1.00 94.88 89 VAL A O 1
ATOM 632 N N . GLY A 1 90 ? -6.033 12.131 3.732 1.00 93.50 90 GLY A N 1
ATOM 633 C CA . GLY A 1 90 ? -5.801 13.258 2.827 1.00 93.50 90 GLY A CA 1
ATOM 634 C C . GLY A 1 90 ? -4.361 13.371 2.320 1.00 93.50 90 GLY A C 1
ATOM 635 O O . GLY A 1 90 ? -4.103 14.154 1.407 1.00 93.50 90 GLY A O 1
ATOM 636 N N . THR A 1 91 ? -3.424 12.572 2.843 1.00 95.44 91 THR A N 1
ATOM 637 C CA . THR A 1 91 ? -2.038 12.574 2.356 1.00 95.44 91 THR A CA 1
ATOM 638 C C . THR A 1 91 ? -1.959 12.043 0.925 1.00 95.44 91 THR A C 1
ATOM 640 O O . THR A 1 91 ? -2.555 11.016 0.587 1.00 95.44 91 THR A O 1
ATOM 643 N N . ARG A 1 92 ? -1.171 12.727 0.086 1.00 98.25 92 ARG A N 1
ATOM 6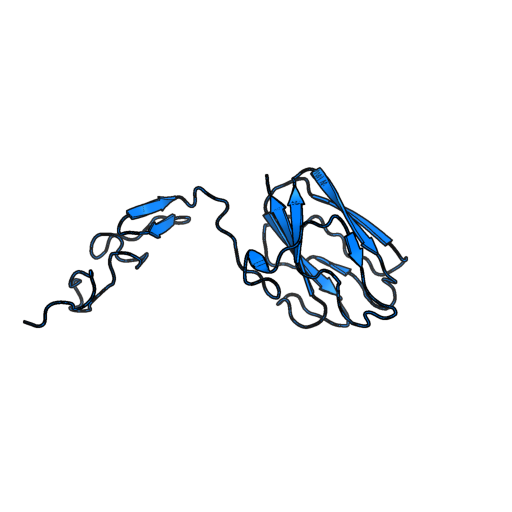44 C CA . ARG A 1 92 ? -0.735 12.217 -1.216 1.00 98.25 92 ARG A CA 1
ATOM 645 C C . ARG A 1 92 ? 0.526 11.374 -1.033 1.00 98.25 92 ARG A C 1
ATOM 647 O O . ARG A 1 92 ? 1.572 11.916 -0.689 1.00 98.25 92 ARG A O 1
ATOM 654 N N . VAL A 1 93 ? 0.437 10.075 -1.302 1.00 98.75 93 VAL A N 1
ATOM 655 C CA . VAL A 1 93 ? 1.601 9.180 -1.369 1.00 98.75 93 VAL A CA 1
ATOM 656 C C . VAL A 1 93 ? 2.120 9.139 -2.799 1.00 98.75 93 VAL A C 1
ATOM 658 O O . VAL A 1 93 ? 1.348 8.917 -3.731 1.00 98.75 93 VAL A O 1
ATOM 661 N N . THR A 1 94 ? 3.424 9.325 -2.972 1.00 98.81 94 THR A N 1
ATOM 662 C CA . THR A 1 94 ? 4.105 9.256 -4.266 1.00 98.81 94 THR A CA 1
ATOM 663 C C . THR A 1 94 ? 4.821 7.921 -4.420 1.00 98.81 94 THR A C 1
ATOM 665 O O . THR A 1 94 ? 5.685 7.575 -3.621 1.00 98.81 94 THR A O 1
ATOM 668 N N . PHE A 1 95 ? 4.500 7.183 -5.474 1.00 98.75 95 PHE A N 1
ATOM 669 C CA . PHE A 1 95 ? 5.249 6.009 -5.908 1.00 98.75 95 PHE A CA 1
ATOM 670 C C . PHE A 1 95 ? 6.220 6.457 -6.999 1.00 98.75 95 PHE A C 1
ATOM 672 O O . PHE A 1 95 ? 5.780 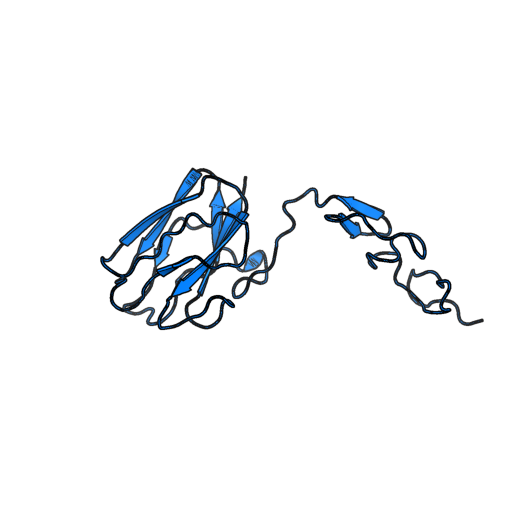7.021 -7.999 1.00 98.75 95 PHE A O 1
ATOM 679 N N . SER A 1 96 ? 7.521 6.250 -6.802 1.00 98.50 96 SER A N 1
ATOM 680 C CA . SER A 1 96 ? 8.578 6.776 -7.675 1.00 98.50 96 SER A CA 1
ATOM 681 C C . SER A 1 96 ? 9.520 5.668 -8.148 1.00 98.50 96 SER A C 1
ATOM 683 O O . SER A 1 96 ? 10.161 4.997 -7.340 1.00 98.50 96 SER A O 1
ATOM 685 N N . GLY A 1 97 ? 9.600 5.484 -9.462 1.00 98.31 97 GLY A N 1
ATOM 686 C CA . GLY A 1 97 ? 10.351 4.428 -10.132 1.00 98.31 97 GLY A CA 1
ATOM 687 C C . GLY A 1 97 ? 9.713 4.049 -11.472 1.00 98.31 97 GLY A C 1
ATOM 688 O O . GLY A 1 97 ? 8.552 4.358 -11.733 1.00 98.31 97 GLY A O 1
ATOM 689 N N . ALA A 1 98 ? 10.462 3.354 -12.328 1.00 98.12 98 ALA A N 1
ATOM 690 C CA . ALA A 1 98 ? 10.007 3.002 -13.674 1.00 98.12 98 ALA A CA 1
ATOM 691 C C . ALA A 1 98 ? 8.937 1.891 -13.652 1.00 98.12 98 ALA A C 1
ATOM 693 O O . ALA A 1 98 ? 9.246 0.709 -13.459 1.00 98.12 98 ALA A O 1
ATOM 694 N N . PHE A 1 99 ? 7.673 2.242 -13.902 1.00 98.56 99 PHE A N 1
ATOM 695 C CA . PHE A 1 99 ? 6.557 1.284 -13.886 1.00 98.56 99 PHE A CA 1
ATOM 696 C C . PHE A 1 99 ? 6.591 0.280 -15.042 1.00 98.56 99 PHE A C 1
ATOM 698 O O . PHE A 1 99 ? 5.968 -0.774 -14.933 1.00 98.56 99 PHE A O 1
ATOM 705 N N . GLY A 1 100 ? 7.335 0.568 -16.115 1.00 98.25 100 GLY A N 1
ATOM 706 C CA . GLY A 1 100 ? 7.510 -0.366 -17.233 1.00 98.25 100 GLY A CA 1
ATOM 707 C C . GLY A 1 100 ? 8.140 -1.694 -16.801 1.00 98.25 100 GLY A C 1
ATOM 708 O O . GLY A 1 100 ? 7.720 -2.753 -17.259 1.00 98.25 100 GLY A O 1
ATOM 709 N N . SER A 1 101 ? 9.087 -1.642 -15.861 1.00 97.81 101 SER A N 1
ATOM 710 C CA . SER A 1 101 ? 9.726 -2.831 -15.276 1.00 97.81 101 SER A CA 1
ATOM 711 C C . SER A 1 101 ? 9.099 -3.248 -13.944 1.00 97.81 101 SER A C 1
ATOM 713 O O . SER A 1 101 ? 9.289 -4.379 -13.498 1.00 97.81 101 SER A O 1
ATOM 715 N N . HIS A 1 102 ? 8.344 -2.354 -13.298 1.00 98.56 102 HIS A N 1
ATOM 716 C CA . HIS A 1 102 ? 7.714 -2.606 -12.002 1.00 98.56 102 HIS A CA 1
ATOM 717 C C . HIS A 1 102 ? 6.248 -2.132 -11.954 1.00 98.56 102 HIS A C 1
ATOM 719 O O . HIS A 1 102 ? 5.945 -1.152 -11.270 1.00 98.56 102 HIS A O 1
ATOM 725 N N . PRO A 1 103 ? 5.314 -2.799 -12.660 1.00 98.69 103 PRO A N 1
ATOM 726 C CA . PRO A 1 103 ? 3.928 -2.347 -12.721 1.00 98.69 103 PRO A CA 1
ATOM 727 C C . PRO A 1 103 ? 3.239 -2.407 -11.356 1.00 98.69 103 PRO A C 1
ATOM 729 O O . PRO A 1 103 ? 3.121 -3.482 -10.774 1.00 98.69 103 PRO A O 1
ATOM 732 N N . LEU A 1 104 ? 2.731 -1.278 -10.866 1.00 98.81 104 LEU A N 1
ATOM 733 C CA . LEU A 1 104 ? 2.028 -1.176 -9.586 1.00 98.81 104 LEU A CA 1
ATOM 734 C C . LEU A 1 104 ? 0.599 -1.710 -9.699 1.00 98.81 104 LEU A C 1
ATOM 736 O O . LEU A 1 104 ? -0.138 -1.339 -10.619 1.00 98.81 104 LEU A O 1
ATOM 740 N N . ARG A 1 105 ? 0.181 -2.543 -8.747 1.00 98.75 105 ARG A N 1
ATOM 741 C CA . ARG A 1 105 ? -1.182 -3.064 -8.628 1.00 98.75 105 ARG A CA 1
ATOM 742 C C . ARG A 1 105 ? -1.732 -2.845 -7.215 1.00 98.75 105 ARG A C 1
ATOM 744 O O . ARG A 1 105 ? -0.993 -3.057 -6.248 1.00 98.75 105 ARG A O 1
ATOM 751 N N . PRO A 1 106 ? -3.005 -2.422 -7.079 1.00 98.56 106 PRO A N 1
ATOM 752 C CA . PRO A 1 106 ? -3.682 -2.460 -5.789 1.00 98.56 106 PRO A CA 1
ATOM 753 C C . PRO A 1 106 ? -3.850 -3.911 -5.349 1.00 98.56 106 PRO A C 1
ATOM 755 O O . PRO A 1 106 ? -4.147 -4.776 -6.174 1.00 98.56 106 PRO A O 1
ATOM 758 N N . SER A 1 107 ? -3.690 -4.171 -4.055 1.00 97.88 107 SER A N 1
ATOM 759 C CA . SER A 1 107 ? -4.061 -5.468 -3.503 1.00 97.88 107 SER A CA 1
ATOM 760 C C . SER A 1 107 ? -5.575 -5.596 -3.354 1.00 97.88 107 SER A C 1
ATOM 762 O O . SER A 1 107 ? -6.263 -4.600 -3.114 1.00 97.88 107 SER A O 1
ATOM 764 N N . THR A 1 108 ? -6.079 -6.827 -3.447 1.00 94.88 108 THR A N 1
ATOM 765 C CA . THR A 1 108 ? -7.461 -7.171 -3.084 1.00 94.88 108 THR A CA 1
ATOM 766 C C . THR A 1 108 ? -7.644 -7.352 -1.573 1.00 94.88 108 THR A C 1
ATOM 768 O O . THR A 1 108 ? -8.774 -7.372 -1.085 1.00 94.88 108 THR A O 1
ATOM 771 N N . ARG A 1 109 ? -6.540 -7.447 -0.817 1.00 93.75 109 ARG A N 1
ATOM 772 C CA . ARG A 1 109 ? -6.524 -7.455 0.651 1.00 93.75 109 ARG A CA 1
ATOM 773 C C . ARG A 1 109 ? -6.607 -6.034 1.209 1.00 93.75 109 ARG A C 1
ATOM 775 O O . ARG A 1 109 ? -6.429 -5.049 0.496 1.00 93.75 109 ARG A O 1
ATOM 782 N N . GLY A 1 110 ? -6.770 -5.940 2.525 1.00 91.50 110 GLY A N 1
ATOM 783 C CA . GLY A 1 110 ? -6.786 -4.663 3.227 1.00 91.50 110 GLY A CA 1
ATOM 784 C C . GLY A 1 110 ? -8.182 -4.081 3.366 1.00 91.50 110 GLY A C 1
ATOM 785 O O . GLY A 1 110 ? -9.196 -4.772 3.268 1.00 91.50 110 GLY A O 1
ATOM 786 N N . THR A 1 111 ? -8.215 -2.782 3.624 1.00 90.31 111 THR A N 1
ATOM 787 C CA . THR A 1 111 ? -9.444 -2.000 3.674 1.00 90.31 111 THR A CA 1
ATOM 788 C C . THR A 1 111 ? -10.063 -1.925 2.279 1.00 90.31 111 THR A C 1
ATOM 790 O O . THR A 1 111 ? -9.381 -1.647 1.291 1.00 90.31 111 THR A O 1
ATOM 793 N N . SER A 1 112 ? -11.375 -2.163 2.196 1.00 89.62 112 SER A N 1
ATOM 794 C CA . SER A 1 112 ? -12.130 -2.071 0.945 1.00 89.62 112 SER A CA 1
ATOM 795 C C . SER A 1 112 ? -12.001 -0.685 0.312 1.00 89.62 112 SER A C 1
ATOM 797 O O . SER A 1 112 ? -12.034 0.319 1.021 1.00 89.62 112 SER A O 1
ATOM 799 N N . GLY A 1 113 ? -11.944 -0.621 -1.020 1.00 90.56 113 GLY A N 1
ATOM 800 C CA . GLY A 1 113 ? -11.829 0.652 -1.738 1.00 90.56 113 GLY A CA 1
ATOM 801 C C . GLY A 1 113 ? -10.392 1.164 -1.814 1.00 90.56 113 GLY A C 1
ATOM 802 O O . GLY A 1 113 ? -10.144 2.346 -1.592 1.00 90.56 113 GLY A O 1
ATOM 803 N N . ASN A 1 114 ? -9.445 0.274 -2.121 1.00 96.56 114 ASN A N 1
ATOM 804 C CA . ASN A 1 114 ? -8.050 0.639 -2.337 1.00 96.56 114 ASN A CA 1
ATOM 805 C C . ASN A 1 114 ? -7.932 1.708 -3.447 1.00 96.56 114 ASN A C 1
ATOM 807 O O . ASN A 1 114 ? -8.293 1.422 -4.590 1.00 96.56 114 ASN A O 1
ATOM 811 N N . PRO A 1 115 ? -7.445 2.929 -3.144 1.00 97.75 115 PRO A N 1
ATOM 812 C CA . PRO A 1 115 ? -7.435 4.035 -4.103 1.00 97.75 115 PRO A CA 1
ATOM 813 C C . PRO A 1 115 ? -6.288 3.945 -5.123 1.00 97.75 115 PRO A C 1
ATOM 815 O O . PRO A 1 115 ? -6.206 4.765 -6.040 1.00 97.75 115 PRO A O 1
ATOM 818 N N . ILE A 1 116 ? -5.376 2.978 -4.976 1.00 98.50 116 ILE A N 1
ATOM 819 C CA . ILE A 1 116 ? -4.258 2.782 -5.900 1.00 98.50 116 ILE A CA 1
ATOM 820 C C . ILE A 1 116 ? -4.789 2.270 -7.244 1.00 98.50 116 ILE A C 1
ATOM 822 O O . ILE A 1 116 ? -5.413 1.217 -7.331 1.00 98.50 116 ILE A O 1
ATOM 826 N N . SER A 1 117 ? -4.490 2.994 -8.321 1.00 97.81 117 SER A N 1
ATOM 827 C CA . SER A 1 117 ? -4.808 2.560 -9.684 1.00 97.81 117 SER A CA 1
ATOM 828 C C . SER A 1 117 ? -3.674 1.726 -10.278 1.00 97.81 117 SER A C 1
ATOM 830 O O . SER A 1 117 ? -2.492 2.041 -10.108 1.00 97.81 117 SER A O 1
ATOM 832 N N . ALA A 1 118 ? -4.033 0.672 -11.015 1.00 98.44 118 ALA A N 1
ATOM 833 C CA . ALA A 1 118 ? -3.073 -0.137 -11.755 1.00 98.44 118 ALA A CA 1
ATOM 834 C C . ALA A 1 118 ? -2.255 0.752 -12.712 1.00 98.44 118 ALA A C 1
ATOM 836 O O . ALA A 1 118 ? -2.813 1.400 -13.592 1.00 98.44 118 ALA A O 1
ATOM 837 N N . THR A 1 119 ? -0.932 0.783 -12.534 1.00 98.62 119 THR A N 1
ATOM 838 C CA . THR A 1 119 ? -0.020 1.654 -13.294 1.00 98.62 119 THR A CA 1
ATOM 839 C C . THR A 1 119 ? 1.109 0.817 -13.898 1.00 98.62 119 THR A C 1
ATOM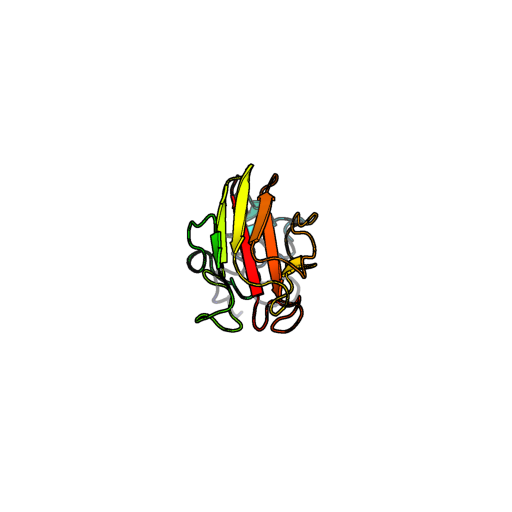 841 O O . THR A 1 119 ? 1.691 -0.015 -13.208 1.00 98.62 119 THR A O 1
ATOM 844 N N . SER A 1 120 ? 1.397 0.985 -15.190 1.00 98.50 120 SER A N 1
ATOM 845 C CA . SER A 1 120 ? 2.387 0.176 -15.936 1.00 98.50 120 SER A CA 1
ATOM 846 C C . SER A 1 120 ? 3.380 1.003 -16.755 1.00 98.50 120 SER A C 1
ATOM 848 O O . SER A 1 120 ? 4.242 0.443 -17.420 1.00 98.50 120 SER A O 1
ATOM 850 N N . THR A 1 121 ? 3.258 2.327 -16.739 1.00 98.12 121 THR A N 1
ATOM 851 C CA . THR A 1 121 ? 4.072 3.243 -17.545 1.00 98.12 121 THR A CA 1
ATOM 852 C C . THR A 1 121 ? 4.399 4.498 -16.750 1.00 98.12 121 THR A C 1
ATOM 854 O O . THR A 1 121 ? 3.672 4.844 -15.819 1.00 98.12 121 THR A O 1
ATOM 857 N N . GLY A 1 122 ? 5.448 5.205 -17.167 1.00 98.12 122 GLY A N 1
ATOM 858 C CA . GLY A 1 122 ? 5.947 6.395 -16.483 1.00 98.12 122 GLY A CA 1
ATOM 859 C C . GLY A 1 122 ? 6.840 6.060 -15.291 1.00 98.12 122 GLY A C 1
ATOM 860 O O . GLY A 1 122 ? 7.046 4.890 -14.961 1.00 98.12 122 GLY A O 1
ATOM 861 N N . ASP A 1 123 ? 7.342 7.116 -14.655 1.00 98.19 123 ASP A N 1
ATOM 862 C CA . ASP A 1 123 ? 8.357 7.013 -13.599 1.00 98.19 123 ASP A CA 1
ATOM 863 C C . ASP A 1 123 ? 7.859 7.503 -12.232 1.00 98.19 123 ASP A C 1
ATOM 865 O O . ASP A 1 123 ? 8.579 7.447 -11.236 1.00 98.19 123 ASP A O 1
ATOM 869 N N . SER A 1 124 ? 6.625 8.012 -12.161 1.00 98.12 124 SER A N 1
ATOM 870 C CA . SER A 1 124 ? 6.005 8.420 -10.904 1.00 98.12 124 SER A CA 1
ATOM 871 C C . SER A 1 124 ? 4.480 8.475 -10.999 1.00 98.12 124 SER A C 1
ATOM 873 O O . SER A 1 124 ? 3.925 8.829 -12.038 1.00 98.12 124 SER A O 1
ATOM 875 N N . THR A 1 125 ? 3.795 8.136 -9.907 1.00 98.31 125 THR A N 1
ATOM 876 C CA . THR A 1 125 ? 2.361 8.395 -9.728 1.00 98.31 125 THR A CA 1
ATOM 877 C C . THR A 1 125 ? 2.072 8.790 -8.285 1.00 98.31 125 THR A C 1
ATOM 879 O O . THR A 1 125 ? 2.770 8.369 -7.363 1.00 98.31 125 THR A O 1
ATOM 882 N N . GLY A 1 126 ? 1.044 9.611 -8.076 1.00 98.31 126 GLY A N 1
ATOM 883 C CA . GLY A 1 126 ? 0.632 10.056 -6.747 1.00 98.31 126 GLY A CA 1
ATOM 884 C C . GLY A 1 126 ? -0.812 9.679 -6.453 1.00 98.31 126 GLY A C 1
ATOM 885 O O . GLY A 1 126 ? -1.692 9.956 -7.266 1.00 98.31 126 GLY A O 1
ATOM 886 N N . VAL A 1 127 ? -1.054 9.101 -5.279 1.00 98.56 127 VAL A N 1
ATOM 887 C CA . VAL A 1 127 ? -2.368 8.619 -4.832 1.00 98.56 127 VAL A CA 1
ATOM 888 C C . VAL A 1 127 ? -2.770 9.363 -3.564 1.00 98.56 127 VAL A C 1
ATOM 890 O O . VAL A 1 127 ? -1.987 9.439 -2.620 1.00 98.56 127 VAL A O 1
ATOM 893 N N . ILE A 1 128 ? -3.977 9.930 -3.538 1.00 98.19 128 ILE A N 1
ATOM 894 C CA . ILE A 1 128 ? -4.540 10.572 -2.343 1.00 98.19 128 ILE A CA 1
ATOM 895 C C . ILE A 1 128 ? -5.367 9.538 -1.584 1.00 98.19 128 ILE A C 1
ATOM 897 O O . ILE A 1 128 ? -6.292 8.951 -2.143 1.00 98.19 128 ILE A O 1
ATOM 901 N N . PHE A 1 129 ? -5.059 9.343 -0.305 1.00 97.19 129 PHE A N 1
ATOM 902 C CA . PHE A 1 129 ? -5.783 8.408 0.552 1.00 97.19 129 PHE A CA 1
ATOM 903 C C . PHE A 1 129 ? -6.843 9.141 1.374 1.00 97.19 129 PHE A C 1
ATOM 905 O O . PHE A 1 129 ? -6.554 9.708 2.425 1.00 97.19 129 PHE A O 1
ATOM 912 N N . GLY A 1 130 ? -8.082 9.153 0.878 1.00 93.31 130 GLY A N 1
ATOM 913 C CA . GLY A 1 130 ? -9.201 9.887 1.486 1.00 93.31 130 GLY A CA 1
ATOM 914 C C . GLY A 1 130 ? -9.872 9.199 2.679 1.00 93.31 130 GLY A C 1
ATOM 915 O O . GLY A 1 130 ? -10.809 9.748 3.250 1.00 93.31 130 GLY A O 1
ATOM 916 N N . SER A 1 131 ? -9.440 7.997 3.057 1.00 91.75 131 SER A N 1
ATOM 917 C CA . SER A 1 131 ? -10.036 7.236 4.158 1.00 91.75 131 SER A CA 1
ATOM 918 C C . SER A 1 131 ? -8.962 6.493 4.938 1.00 91.75 131 SER A C 1
ATOM 920 O O . SER A 1 131 ? -7.966 6.055 4.362 1.00 91.75 131 SER A O 1
ATOM 922 N N . ALA A 1 132 ? -9.165 6.376 6.251 1.00 92.50 132 ALA A N 1
ATOM 923 C CA . ALA A 1 132 ? -8.285 5.606 7.117 1.00 92.50 132 ALA A CA 1
ATOM 924 C C . ALA A 1 132 ? -8.394 4.111 6.787 1.00 92.50 132 ALA A C 1
ATOM 926 O O . ALA A 1 132 ? -9.464 3.628 6.411 1.00 92.50 132 ALA A O 1
ATOM 927 N N . GLY A 1 133 ? -7.290 3.380 6.926 1.00 92.81 133 GLY A N 1
ATOM 928 C CA . GLY A 1 133 ? -7.244 1.963 6.585 1.00 92.81 133 GLY A CA 1
ATOM 929 C C . GLY A 1 133 ? -5.854 1.455 6.233 1.00 92.81 133 GLY A C 1
ATOM 930 O O . GLY A 1 133 ? -4.862 2.176 6.325 1.00 92.81 133 GLY A O 1
ATOM 931 N N . PHE A 1 134 ? -5.796 0.198 5.812 1.00 95.50 134 PHE A N 1
ATOM 932 C CA . PHE A 1 134 ? -4.590 -0.455 5.319 1.00 95.50 134 PHE A CA 1
ATOM 933 C C . PHE A 1 134 ? -4.772 -0.760 3.840 1.00 95.50 134 PHE A C 1
ATOM 935 O O . PHE A 1 134 ? -5.712 -1.457 3.462 1.00 95.50 134 PHE A O 1
ATOM 942 N N . PHE A 1 135 ? -3.863 -0.265 3.008 1.00 97.62 135 PHE A N 1
ATOM 943 C CA . PHE A 1 135 ? -3.943 -0.387 1.557 1.00 97.62 135 PHE A CA 1
ATOM 944 C C . PHE A 1 135 ? -2.684 -1.078 1.029 1.00 97.62 135 PHE A C 1
ATOM 946 O O . PHE A 1 135 ? -1.690 -0.410 0.719 1.00 97.62 135 PHE A O 1
ATOM 953 N N . PRO A 1 136 ? -2.678 -2.423 0.980 1.00 98.56 136 PRO A N 1
ATOM 954 C CA . PRO A 1 136 ? -1.574 -3.174 0.415 1.00 98.56 136 PRO A CA 1
ATOM 955 C C . PRO A 1 136 ? -1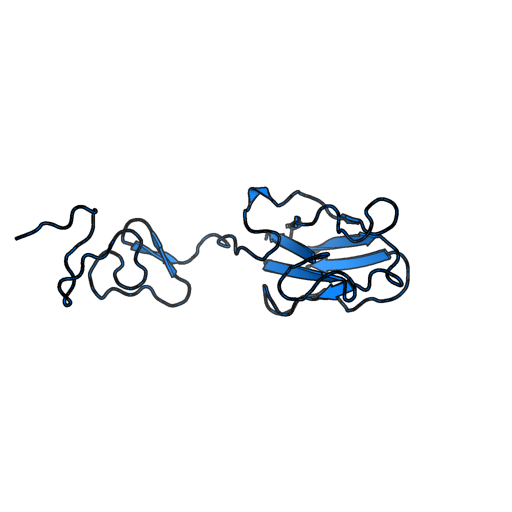.475 -2.969 -1.098 1.00 98.56 136 PRO A C 1
ATOM 957 O O . PRO A 1 136 ? -2.456 -2.686 -1.794 1.00 98.56 136 PRO A O 1
ATOM 960 N N . PHE A 1 137 ? -0.266 -3.122 -1.611 1.00 98.81 137 PHE A N 1
ATOM 961 C CA . PHE A 1 137 ? 0.053 -3.000 -3.024 1.00 98.81 137 PHE A CA 1
ATOM 962 C C . PHE A 1 137 ? 1.205 -3.929 -3.379 1.00 98.81 137 PHE A C 1
ATOM 964 O O . PHE A 1 137 ? 2.002 -4.322 -2.523 1.00 98.81 137 PHE A O 1
ATOM 971 N N . TYR A 1 138 ? 1.306 -4.265 -4.657 1.00 98.88 138 TYR A N 1
ATOM 972 C CA . TYR A 1 138 ? 2.356 -5.141 -5.153 1.00 98.88 138 TYR A CA 1
ATOM 973 C C . TYR A 1 138 ? 2.764 -4.774 -6.575 1.00 98.88 138 TYR A C 1
ATOM 975 O O . TYR A 1 138 ? 2.044 -4.092 -7.306 1.00 98.88 138 TYR A O 1
ATOM 983 N N . CYS A 1 139 ? 3.950 -5.225 -6.960 1.00 98.75 139 CYS A N 1
ATOM 984 C CA . CYS A 1 139 ? 4.416 -5.169 -8.332 1.00 98.75 139 CYS A CA 1
ATOM 985 C C . CYS A 1 139 ? 3.948 -6.419 -9.078 1.00 98.75 139 CYS A C 1
ATOM 987 O O . CYS A 1 139 ? 4.227 -7.527 -8.633 1.00 98.75 139 CYS A O 1
ATOM 989 N N . GLN A 1 140 ? 3.316 -6.257 -10.240 1.00 98.62 140 GLN A N 1
ATOM 990 C CA . GLN A 1 140 ? 2.771 -7.368 -11.029 1.00 98.62 140 GLN A CA 1
ATOM 991 C C . GLN A 1 140 ? 3.813 -8.434 -11.402 1.00 98.62 140 GLN A C 1
ATOM 993 O O . GLN A 1 140 ? 3.469 -9.606 -11.510 1.00 98.62 140 GLN A O 1
ATOM 998 N N . PHE A 1 141 ? 5.059 -8.032 -11.663 1.00 98.38 141 PHE A N 1
ATOM 999 C CA . PHE A 1 141 ? 6.095 -8.946 -12.157 1.00 98.38 141 PHE A CA 1
ATOM 1000 C C . PHE A 1 141 ? 6.929 -9.580 -11.049 1.00 98.38 141 PHE A C 1
ATOM 1002 O O . PHE A 1 141 ? 7.465 -10.667 -11.232 1.00 98.38 141 PHE A O 1
ATOM 1009 N N . HIS A 1 142 ? 7.068 -8.891 -9.918 1.00 98.50 142 HIS A N 1
ATOM 1010 C CA . HIS A 1 142 ? 8.061 -9.234 -8.901 1.00 98.50 142 HIS A CA 1
ATOM 1011 C C . HIS A 1 142 ? 7.458 -9.473 -7.516 1.00 98.50 142 HIS A C 1
ATOM 1013 O O . HIS A 1 142 ? 8.192 -9.720 -6.561 1.00 98.50 142 HIS A O 1
ATOM 1019 N N . GLY A 1 143 ? 6.141 -9.364 -7.380 1.00 98.31 143 GLY A N 1
ATOM 1020 C CA . GLY A 1 143 ? 5.412 -9.668 -6.162 1.00 98.31 143 GLY A CA 1
ATOM 1021 C C . GLY A 1 143 ? 4.023 -10.198 -6.478 1.00 98.31 143 GLY A C 1
ATOM 1022 O O . GLY A 1 143 ? 3.668 -10.417 -7.636 1.00 98.31 143 GLY A O 1
ATOM 1023 N N . ASP A 1 144 ? 3.239 -10.398 -5.431 1.00 97.81 144 ASP A N 1
ATOM 1024 C CA . ASP A 1 144 ? 1.881 -10.907 -5.552 1.00 97.81 144 ASP A CA 1
ATOM 1025 C C . ASP A 1 144 ? 0.915 -10.229 -4.581 1.00 97.81 144 ASP A C 1
ATOM 1027 O O . ASP A 1 144 ? 1.297 -9.497 -3.663 1.00 97.81 144 ASP A O 1
ATOM 1031 N N . ASP A 1 145 ? -0.368 -10.505 -4.799 1.00 96.56 145 ASP A N 1
ATOM 1032 C CA . ASP A 1 145 ? -1.456 -9.980 -3.984 1.00 96.56 145 ASP A CA 1
ATOM 1033 C C . ASP A 1 145 ? -1.388 -10.462 -2.526 1.00 96.56 145 ASP A C 1
ATOM 1035 O O . ASP A 1 145 ? -1.855 -9.769 -1.626 1.00 96.56 145 ASP A O 1
ATOM 1039 N N . GLY A 1 146 ? -0.739 -11.605 -2.270 1.00 95.50 146 GLY A N 1
ATOM 1040 C CA . GLY A 1 146 ? -0.495 -12.159 -0.938 1.00 95.50 146 GLY A CA 1
ATOM 1041 C C . GLY A 1 146 ? 0.564 -11.401 -0.132 1.00 95.50 146 GLY A C 1
ATOM 1042 O O . GLY A 1 146 ? 0.687 -11.624 1.074 1.00 95.50 146 GLY A O 1
ATOM 1043 N N . GLY A 1 147 ? 1.275 -10.455 -0.753 1.00 96.56 147 GLY A N 1
ATOM 1044 C CA . GLY A 1 147 ? 2.303 -9.645 -0.104 1.00 96.56 147 GLY A CA 1
ATOM 1045 C C . GLY A 1 147 ? 3.713 -10.221 -0.207 1.00 96.56 147 GLY A C 1
ATOM 1046 O O . GLY A 1 147 ? 4.614 -9.737 0.485 1.00 96.56 147 GLY A O 1
ATOM 1047 N N . SER A 1 148 ? 3.923 -11.233 -1.051 1.00 96.88 148 SER A N 1
ATOM 1048 C CA . SER A 1 148 ? 5.250 -11.800 -1.292 1.00 96.88 148 SER A CA 1
ATOM 1049 C C . SER A 1 148 ? 6.039 -10.960 -2.299 1.00 96.88 148 SER A C 1
ATOM 1051 O O . SER A 1 148 ? 5.479 -10.223 -3.112 1.00 96.88 148 SER A O 1
ATOM 1053 N N . GLY A 1 149 ? 7.369 -11.077 -2.257 1.00 97.44 149 GLY A N 1
ATOM 1054 C CA . GLY A 1 149 ? 8.258 -10.404 -3.207 1.00 97.44 149 GLY A CA 1
ATOM 1055 C C . GLY A 1 149 ? 8.193 -8.882 -3.093 1.00 97.44 149 GLY A C 1
ATOM 1056 O O . GLY A 1 149 ? 8.316 -8.332 -2.001 1.00 97.44 149 GLY A O 1
ATOM 1057 N N . MET A 1 150 ? 8.015 -8.192 -4.213 1.00 98.50 150 MET A N 1
ATOM 1058 C CA . MET A 1 150 ? 7.915 -6.740 -4.309 1.00 98.50 150 MET A CA 1
ATOM 1059 C C . MET A 1 150 ? 6.497 -6.268 -3.957 1.00 98.50 150 MET A C 1
ATOM 1061 O O . MET A 1 150 ? 5.669 -6.012 -4.829 1.00 98.50 150 MET A O 1
ATOM 1065 N N . ALA A 1 151 ? 6.232 -6.161 -2.658 1.00 98.75 151 ALA A N 1
ATOM 1066 C CA . ALA A 1 151 ? 4.952 -5.731 -2.097 1.00 98.75 151 ALA A CA 1
ATOM 1067 C C . ALA A 1 151 ? 5.139 -4.819 -0.878 1.00 98.75 151 ALA A C 1
ATOM 1069 O O . ALA A 1 151 ? 6.205 -4.827 -0.248 1.00 98.75 151 ALA A O 1
ATOM 1070 N N . GLY A 1 152 ? 4.108 -4.052 -0.542 1.00 98.62 152 GLY A N 1
ATOM 1071 C CA . GLY A 1 152 ? 4.106 -3.110 0.571 1.00 98.62 152 GLY A CA 1
ATOM 1072 C C . GLY A 1 152 ? 2.699 -2.754 1.042 1.00 98.62 152 GLY A C 1
ATOM 1073 O O . GLY A 1 152 ? 1.711 -3.231 0.485 1.00 98.62 152 GLY A O 1
ATOM 1074 N N . VAL A 1 153 ? 2.611 -1.929 2.086 1.00 98.62 153 VAL A N 1
ATOM 1075 C CA . VAL A 1 153 ? 1.340 -1.479 2.670 1.00 98.62 153 VAL A CA 1
ATOM 1076 C C . VAL A 1 153 ? 1.408 -0.001 3.024 1.00 98.62 153 VAL A C 1
ATOM 1078 O O . VAL A 1 153 ? 2.371 0.461 3.641 1.00 98.62 153 VAL A O 1
ATOM 1081 N N . VAL A 1 154 ? 0.357 0.734 2.657 1.00 98.38 154 VAL A N 1
ATOM 1082 C CA . VAL A 1 154 ? 0.097 2.083 3.165 1.00 98.38 154 VAL A CA 1
ATOM 1083 C C . VAL A 1 154 ? -0.886 1.981 4.329 1.00 98.38 154 VAL A C 1
ATOM 1085 O O . VAL A 1 154 ? -2.044 1.622 4.125 1.00 98.38 154 VAL A O 1
ATOM 1088 N N . TYR A 1 155 ? -0.436 2.289 5.544 1.00 96.75 155 TYR A N 1
ATOM 1089 C CA . TYR A 1 155 ? -1.306 2.471 6.704 1.00 96.75 155 TYR A CA 1
ATOM 1090 C C . TYR A 1 155 ? -1.707 3.944 6.815 1.00 96.75 155 TYR A C 1
ATOM 1092 O O . TYR A 1 155 ? -0.881 4.823 7.059 1.00 96.75 155 TYR A O 1
ATOM 1100 N N . VAL A 1 156 ? -2.991 4.218 6.628 1.00 95.56 156 VAL A N 1
ATOM 1101 C CA . VAL A 1 156 ? -3.570 5.556 6.703 1.00 95.56 156 VAL A CA 1
ATOM 1102 C C . VAL A 1 156 ? -4.257 5.701 8.049 1.00 95.56 156 VAL A C 1
ATOM 1104 O O . VAL A 1 156 ? -5.300 5.098 8.308 1.00 95.56 156 VAL A O 1
ATOM 1107 N N . MET A 1 157 ? -3.649 6.507 8.908 1.00 89.44 157 MET A N 1
ATOM 1108 C CA . MET A 1 157 ? -4.227 6.917 10.178 1.00 89.44 157 MET A CA 1
ATOM 1109 C C . MET A 1 157 ? -5.295 7.993 9.959 1.00 89.44 157 MET A C 1
ATOM 1111 O O . MET A 1 157 ? -5.171 8.763 9.003 1.00 89.44 157 MET A O 1
ATOM 1115 N N . PRO A 1 158 ? -6.287 8.097 10.857 1.00 85.75 158 PRO A N 1
ATOM 1116 C CA . PRO A 1 158 ? -7.217 9.218 10.903 1.00 85.75 158 PRO A CA 1
ATOM 1117 C C . PRO A 1 158 ? -6.519 10.587 10.932 1.00 85.75 158 PRO A C 1
ATOM 1119 O O . PRO A 1 158 ? -5.408 10.720 11.519 1.00 85.75 158 PRO A O 1
#